Protein AF-A0A5P5ZQB5-F1 (afdb_monomer_lite)

pLDDT: mean 75.67, std 17.42, range [35.06, 95.12]

Foldseek 3Di:
DDDDPPPPPPPPPPPDDDDDDDPVRVVVFQEDEDPPDDPDDDDPVNVVVVVVVVCCLPPDPPDPDCPPDDDDPDDWDWDDDVPDTTYIDDPPPD

Radius of gyration: 21.37 Å; chains: 1; bounding box: 41×50×64 Å

Structure (mmCIF, N/CA/C/O backbone):
data_AF-A0A5P5ZQB5-F1
#
_entry.id   AF-A0A5P5ZQB5-F1
#
loop_
_atom_site.group_PDB
_atom_site.id
_atom_site.type_symbol
_atom_site.label_atom_id
_atom_site.label_alt_id
_atom_site.label_comp_id
_atom_site.label_asym_id
_atom_site.label_entity_id
_atom_site.label_seq_id
_atom_site.pdbx_PDB_ins_code
_atom_site.Cartn_x
_atom_site.Cartn_y
_atom_site.Cartn_z
_atom_site.occupancy
_atom_site.B_iso_or_equiv
_atom_site.auth_seq_id
_atom_site.auth_comp_id
_atom_site.auth_asym_id
_atom_site.auth_atom_id
_atom_site.pdbx_PDB_model_num
ATOM 1 N N . MET A 1 1 ? 1.611 42.848 45.177 1.00 39.47 1 MET A N 1
ATOM 2 C CA . MET A 1 1 ? 2.278 41.552 44.953 1.00 39.47 1 MET A CA 1
ATOM 3 C C . MET A 1 1 ? 1.638 40.962 43.716 1.00 39.47 1 MET A C 1
ATOM 5 O O . MET A 1 1 ? 0.421 40.879 43.680 1.00 39.47 1 MET A O 1
ATOM 9 N N . ILE A 1 2 ? 2.427 40.749 42.666 1.00 35.06 2 ILE A N 1
ATOM 10 C CA . ILE A 1 2 ? 1.949 40.257 41.371 1.00 35.06 2 ILE A CA 1
ATOM 11 C C . ILE A 1 2 ? 1.941 38.734 41.474 1.00 35.06 2 ILE A C 1
ATOM 13 O O . ILE A 1 2 ? 2.997 38.142 41.681 1.00 35.06 2 ILE A O 1
ATOM 17 N N . GLU A 1 3 ? 0.768 38.115 41.374 1.00 39.69 3 GLU A N 1
ATOM 18 C CA . GLU A 1 3 ? 0.666 36.668 41.196 1.00 39.69 3 GLU A CA 1
ATOM 19 C C . GLU A 1 3 ? 1.072 36.349 39.756 1.00 39.69 3 GLU A C 1
ATOM 21 O O . GLU A 1 3 ? 0.381 36.679 38.792 1.00 39.69 3 GLU A O 1
ATOM 26 N N . THR A 1 4 ? 2.266 35.785 39.599 1.00 36.47 4 THR A N 1
ATOM 27 C CA . THR A 1 4 ? 2.758 35.285 38.319 1.00 36.47 4 THR A CA 1
ATOM 28 C C . THR A 1 4 ? 1.955 34.051 37.936 1.00 36.47 4 THR A C 1
ATOM 30 O O . THR A 1 4 ? 2.140 32.979 38.510 1.00 36.47 4 THR A O 1
ATOM 33 N N . ASN A 1 5 ? 1.071 34.211 36.953 1.00 42.09 5 ASN A N 1
ATOM 34 C CA . ASN A 1 5 ? 0.454 33.104 36.240 1.00 42.09 5 ASN A CA 1
ATOM 35 C C . ASN A 1 5 ? 1.569 32.391 35.462 1.00 42.09 5 ASN A C 1
ATOM 37 O O . ASN A 1 5 ? 2.019 32.868 34.418 1.00 42.09 5 ASN A O 1
ATOM 41 N N . THR A 1 6 ? 2.073 31.289 36.012 1.00 46.00 6 THR A N 1
ATOM 42 C CA . THR A 1 6 ? 2.989 30.395 35.306 1.00 46.00 6 THR A CA 1
ATOM 43 C C . THR A 1 6 ? 2.211 29.764 34.161 1.00 46.00 6 THR A C 1
ATOM 45 O O . THR A 1 6 ? 1.429 28.838 34.360 1.00 46.00 6 THR A O 1
ATOM 48 N N . LEU A 1 7 ? 2.402 30.304 32.959 1.00 46.06 7 LEU A N 1
ATOM 49 C CA . LEU A 1 7 ? 2.006 29.665 31.714 1.00 46.06 7 LEU A CA 1
ATOM 50 C C . LEU A 1 7 ? 2.819 28.373 31.605 1.00 46.06 7 LEU A C 1
ATOM 52 O O . LEU A 1 7 ? 4.001 28.399 31.262 1.00 46.06 7 LEU A O 1
ATOM 56 N N . VAL A 1 8 ? 2.203 27.250 31.971 1.00 48.97 8 VAL A N 1
ATOM 57 C CA . VAL A 1 8 ? 2.719 25.929 31.626 1.00 48.97 8 VAL A CA 1
ATOM 58 C C . VAL A 1 8 ? 2.622 25.855 30.109 1.00 48.97 8 VAL A C 1
ATOM 60 O O . VAL A 1 8 ? 1.530 25.883 29.548 1.00 48.97 8 VAL A O 1
ATOM 63 N N . ALA A 1 9 ? 3.776 25.894 29.450 1.00 44.75 9 ALA A N 1
ATOM 64 C CA . ALA A 1 9 ? 3.878 25.647 28.028 1.00 44.75 9 ALA A CA 1
ATOM 65 C C . ALA A 1 9 ? 3.376 24.222 27.784 1.00 44.75 9 ALA A C 1
ATOM 67 O O . ALA A 1 9 ? 4.064 23.262 28.126 1.00 44.75 9 ALA A O 1
ATOM 68 N N . ASP A 1 10 ? 2.160 24.099 27.254 1.00 47.06 10 ASP A N 1
ATOM 69 C CA . ASP A 1 10 ? 1.669 22.848 26.696 1.00 47.06 10 ASP A CA 1
ATOM 70 C C . ASP A 1 10 ? 2.667 22.412 25.620 1.00 47.06 10 ASP A C 1
ATOM 72 O O . ASP A 1 10 ? 2.755 22.995 24.535 1.00 47.06 10 ASP A O 1
ATOM 76 N N . GLU A 1 11 ? 3.472 21.403 25.945 1.00 49.88 11 GLU A N 1
ATOM 77 C CA . GLU A 1 11 ? 4.223 20.637 24.966 1.00 49.88 11 GLU A CA 1
ATOM 78 C C . GLU A 1 11 ? 3.189 20.054 24.002 1.00 49.88 11 GLU A C 1
ATOM 80 O O . GLU A 1 11 ? 2.450 19.125 24.333 1.00 49.88 11 GLU A O 1
ATOM 85 N N . VAL A 1 12 ? 3.086 20.632 22.805 1.00 53.03 12 VAL A N 1
ATOM 86 C CA . VAL A 1 12 ? 2.309 20.046 21.715 1.00 53.03 12 VAL A CA 1
ATOM 87 C C . VAL A 1 12 ? 3.044 18.776 21.297 1.00 53.03 12 VAL A C 1
ATOM 89 O O . VAL A 1 12 ? 3.856 18.777 20.374 1.00 53.03 12 VAL A O 1
ATOM 92 N N . VAL A 1 13 ? 2.801 17.682 22.019 1.00 56.31 13 VAL A N 1
ATOM 93 C CA . VAL A 1 13 ? 3.255 16.350 21.634 1.00 56.31 13 VAL A CA 1
ATOM 94 C C . VAL A 1 13 ? 2.575 16.056 20.307 1.00 56.31 13 VAL A C 1
ATOM 96 O O . VAL A 1 13 ? 1.352 15.909 20.236 1.00 56.31 13 VAL A O 1
ATOM 99 N N . SER A 1 14 ? 3.354 16.021 19.229 1.00 58.53 14 SER A N 1
ATOM 100 C CA . SER A 1 14 ? 2.824 15.692 17.915 1.00 58.53 14 SER A CA 1
ATOM 101 C C . SER A 1 14 ? 2.226 14.287 17.977 1.00 58.53 14 SER A C 1
ATOM 103 O O . SER A 1 14 ? 2.948 13.300 18.101 1.00 58.53 14 SER A O 1
ATOM 105 N N . GLN A 1 15 ? 0.902 14.181 17.873 1.00 75.81 15 GLN A N 1
ATOM 106 C CA . GLN A 1 15 ? 0.171 12.907 17.916 1.00 75.81 15 GLN A CA 1
ATOM 107 C C . GLN A 1 15 ? 0.418 12.019 16.679 1.00 75.81 15 GLN A C 1
ATOM 109 O O . GLN A 1 15 ? -0.196 10.963 16.535 1.00 75.81 15 GLN A O 1
ATOM 114 N N . ILE A 1 16 ? 1.288 12.452 15.763 1.00 81.94 16 ILE A N 1
ATOM 115 C CA . ILE A 1 16 ? 1.550 11.813 14.477 1.00 81.94 16 ILE A CA 1
ATOM 116 C C . ILE A 1 16 ? 3.022 11.413 14.429 1.00 81.94 16 ILE A C 1
ATOM 118 O O . ILE A 1 16 ? 3.905 12.262 14.527 1.00 81.94 16 ILE A O 1
ATOM 122 N N . ASN A 1 17 ? 3.270 10.117 14.239 1.00 87.94 17 ASN A N 1
ATOM 123 C CA . ASN A 1 17 ? 4.586 9.593 13.897 1.00 87.94 17 ASN A CA 1
ATOM 124 C C . ASN A 1 17 ? 4.694 9.458 12.371 1.00 87.94 17 ASN A C 1
ATOM 126 O O . ASN A 1 17 ? 3.778 8.930 11.738 1.00 87.94 17 ASN A O 1
ATOM 130 N N . VAL A 1 18 ? 5.805 9.917 11.795 1.00 89.38 18 VAL A N 1
ATOM 131 C CA . VAL A 1 18 ? 6.077 9.859 10.354 1.00 89.38 18 VAL A CA 1
ATOM 132 C C . VAL A 1 18 ? 7.331 9.027 10.126 1.00 89.38 18 VAL A C 1
ATOM 134 O O . VAL A 1 18 ? 8.359 9.251 10.757 1.00 89.38 18 VAL A O 1
ATOM 137 N N . GLY A 1 19 ? 7.253 8.077 9.200 1.00 92.00 19 GLY A N 1
ATOM 138 C CA . GLY A 1 19 ? 8.381 7.233 8.839 1.00 92.00 19 GLY A CA 1
ATOM 139 C C . GLY A 1 19 ? 8.072 6.351 7.639 1.00 92.00 19 GLY A C 1
ATOM 140 O O . GLY A 1 19 ? 6.984 6.404 7.066 1.00 92.00 19 GLY A O 1
ATOM 141 N N . THR A 1 20 ? 9.046 5.531 7.270 1.00 92.62 20 THR A N 1
ATOM 142 C CA . THR A 1 20 ? 8.937 4.540 6.199 1.00 92.62 20 THR A CA 1
ATOM 143 C C . THR A 1 20 ? 8.678 3.158 6.788 1.00 92.62 20 THR A C 1
ATOM 145 O O . THR A 1 20 ? 9.212 2.811 7.841 1.00 92.62 20 THR A O 1
ATOM 148 N N . ILE A 1 21 ? 7.880 2.347 6.099 1.00 92.94 21 ILE A N 1
ATOM 149 C CA . ILE A 1 21 ? 7.614 0.956 6.474 1.00 92.94 21 ILE A CA 1
ATOM 150 C C . ILE A 1 21 ? 7.670 0.079 5.225 1.00 92.94 21 ILE A C 1
ATOM 152 O O . ILE A 1 21 ? 7.166 0.463 4.170 1.00 92.94 21 ILE A O 1
ATOM 156 N N . THR A 1 22 ? 8.293 -1.094 5.333 1.00 93.69 22 THR A N 1
ATOM 157 C CA . THR A 1 22 ? 8.305 -2.066 4.234 1.00 93.69 22 THR A CA 1
ATOM 158 C C . THR A 1 22 ? 6.932 -2.725 4.104 1.00 93.69 22 THR A C 1
ATOM 160 O O . THR A 1 22 ? 6.207 -2.863 5.091 1.00 93.69 22 THR A O 1
ATOM 163 N N . LEU A 1 23 ? 6.569 -3.204 2.910 1.00 91.44 23 LEU A N 1
ATOM 164 C CA . LEU A 1 23 ? 5.325 -3.969 2.742 1.00 91.44 23 LEU A CA 1
ATOM 165 C C . LEU A 1 23 ? 5.289 -5.206 3.649 1.00 91.44 23 LEU A C 1
ATOM 167 O O . LEU A 1 23 ? 4.257 -5.503 4.246 1.00 91.44 23 LEU A O 1
ATOM 171 N N . SER A 1 24 ? 6.425 -5.896 3.791 1.00 92.62 24 SER A N 1
ATOM 172 C CA . SER A 1 24 ? 6.547 -7.070 4.661 1.00 92.62 24 SER A CA 1
ATOM 173 C C . SER A 1 24 ? 6.200 -6.732 6.111 1.00 92.62 24 SER A C 1
ATOM 175 O O . SER A 1 24 ? 5.402 -7.427 6.736 1.00 92.62 24 SER A O 1
ATOM 177 N N . ASP A 1 25 ? 6.740 -5.633 6.641 1.00 92.81 25 ASP A N 1
ATOM 178 C CA . ASP A 1 25 ? 6.458 -5.211 8.013 1.00 92.81 25 ASP A CA 1
ATOM 179 C C . ASP A 1 25 ? 5.042 -4.659 8.177 1.00 92.81 25 ASP A C 1
ATOM 181 O O . ASP A 1 25 ? 4.403 -4.913 9.198 1.00 92.81 25 ASP A O 1
ATOM 185 N N . LEU A 1 26 ? 4.512 -3.969 7.163 1.00 91.12 26 LEU A N 1
ATOM 186 C CA . LEU A 1 26 ? 3.139 -3.477 7.163 1.00 91.12 26 LEU A CA 1
ATOM 187 C C . LEU A 1 26 ? 2.137 -4.635 7.280 1.00 91.12 26 LEU A C 1
ATOM 189 O O . LEU A 1 26 ? 1.270 -4.595 8.154 1.00 91.12 26 LEU A O 1
ATOM 193 N N . PHE A 1 27 ? 2.294 -5.688 6.471 1.00 90.31 27 PHE A N 1
ATOM 194 C CA . PHE A 1 27 ? 1.380 -6.836 6.437 1.00 90.31 27 PHE A CA 1
ATOM 195 C C . PHE A 1 27 ? 1.529 -7.816 7.612 1.00 90.31 27 PHE A C 1
ATOM 197 O O . PHE A 1 27 ? 0.659 -8.664 7.802 1.00 90.31 27 PHE A O 1
ATOM 204 N N . LYS A 1 28 ? 2.568 -7.689 8.451 1.00 91.94 28 LYS A N 1
ATOM 205 C CA . LYS A 1 28 ? 2.621 -8.389 9.753 1.00 91.94 28 LYS A CA 1
ATOM 206 C C . LYS A 1 28 ? 1.573 -7.861 10.737 1.00 91.94 28 LYS A C 1
ATOM 208 O O . LYS A 1 28 ? 1.223 -8.549 11.696 1.00 91.94 28 LYS A O 1
ATOM 213 N N . ASN A 1 29 ? 1.080 -6.642 10.525 1.00 87.44 29 ASN A N 1
ATOM 214 C CA . ASN A 1 29 ? 0.040 -6.053 11.354 1.00 87.44 29 ASN A CA 1
ATOM 215 C C . ASN A 1 29 ? -1.343 -6.539 10.917 1.00 87.44 29 ASN A C 1
ATOM 217 O O . ASN A 1 29 ? -1.600 -6.779 9.740 1.00 87.44 29 ASN A O 1
ATOM 221 N N . LYS A 1 30 ? -2.285 -6.605 11.862 1.00 87.00 30 LYS A N 1
ATOM 222 C CA . LYS A 1 30 ? -3.700 -6.757 11.513 1.00 87.00 30 LYS A CA 1
ATOM 223 C C . LYS A 1 30 ? -4.212 -5.424 10.976 1.00 87.00 30 LYS A C 1
ATOM 225 O O . LYS A 1 30 ? -4.343 -4.469 11.742 1.00 87.00 30 LYS A O 1
ATOM 230 N N . LEU A 1 31 ? -4.466 -5.370 9.674 1.00 88.56 31 LEU A N 1
ATOM 231 C CA . LEU A 1 31 ? -4.980 -4.194 8.979 1.00 88.56 31 LEU A CA 1
ATOM 232 C C . LEU A 1 31 ? -6.501 -4.301 8.828 1.00 88.56 31 LEU A C 1
ATOM 234 O O . LEU A 1 31 ? -7.042 -5.378 8.592 1.00 88.56 31 LEU A O 1
ATOM 238 N N . SER A 1 32 ? -7.188 -3.176 8.971 1.00 88.06 32 SER A N 1
ATOM 239 C CA . SER A 1 32 ? -8.633 -3.052 8.794 1.00 88.06 32 SER A CA 1
ATOM 240 C C . SER A 1 32 ? -8.955 -1.791 8.003 1.00 88.06 32 SER A C 1
ATOM 242 O O . SER A 1 32 ? -8.272 -0.772 8.124 1.00 88.06 32 SER A O 1
ATOM 244 N N . ILE A 1 33 ? -9.992 -1.881 7.179 1.00 85.44 33 ILE A N 1
ATOM 245 C CA . ILE A 1 33 ? -10.542 -0.769 6.405 1.00 85.44 33 ILE A CA 1
ATOM 246 C C . ILE A 1 33 ? -11.705 -0.208 7.232 1.00 85.44 33 ILE A C 1
ATOM 248 O O . ILE A 1 33 ? -12.568 -0.989 7.632 1.00 85.44 33 ILE A O 1
ATOM 252 N N . PRO A 1 34 ? -11.730 1.094 7.555 1.00 85.12 34 PRO A N 1
ATOM 253 C CA . PRO A 1 34 ? -12.857 1.689 8.260 1.00 85.12 34 PRO A CA 1
ATOM 254 C C . PRO A 1 34 ? -14.150 1.666 7.436 1.00 85.12 34 PRO A C 1
ATOM 256 O O . PRO A 1 34 ? -14.115 1.865 6.225 1.00 85.12 34 PRO A O 1
ATOM 259 N N . ASP A 1 35 ? -15.298 1.547 8.104 1.00 82.69 35 ASP A N 1
ATOM 260 C CA . ASP A 1 35 ? -16.616 1.463 7.447 1.00 82.69 35 ASP A CA 1
ATOM 261 C C . ASP A 1 35 ? -16.987 2.714 6.629 1.00 82.69 35 ASP A C 1
ATOM 263 O O . ASP A 1 35 ? -17.798 2.651 5.710 1.00 82.69 35 ASP A O 1
ATOM 267 N N . PHE A 1 36 ? -16.395 3.865 6.958 1.00 82.25 36 PHE A N 1
ATOM 268 C CA . PHE A 1 36 ? -16.597 5.134 6.252 1.00 82.25 36 PHE A CA 1
ATOM 269 C C . PHE A 1 36 ? -15.663 5.318 5.045 1.00 82.25 36 PHE A C 1
ATOM 271 O O . PHE A 1 36 ? -15.678 6.380 4.419 1.00 82.25 36 PHE A O 1
ATOM 278 N N . GLN A 1 37 ? -14.815 4.335 4.729 1.00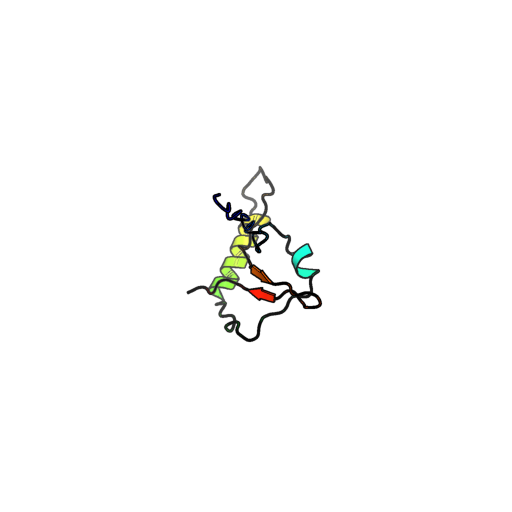 81.00 37 GLN A N 1
ATOM 279 C CA . GLN A 1 37 ? -13.946 4.413 3.563 1.00 81.00 37 GLN A CA 1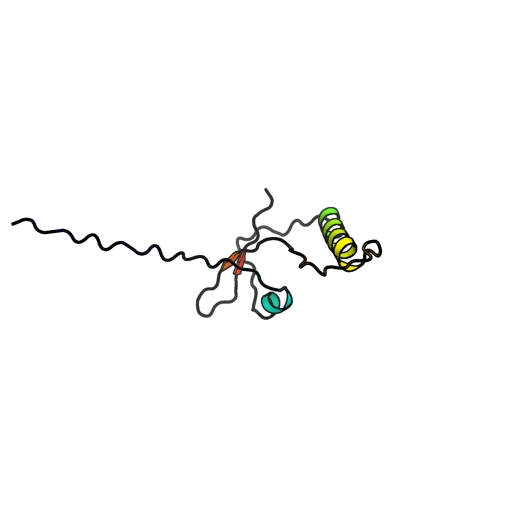
ATOM 280 C C . GLN A 1 37 ? -14.768 4.231 2.279 1.00 81.00 37 GLN A C 1
ATOM 282 O O . GLN A 1 37 ? -15.604 3.332 2.181 1.00 81.00 37 GLN A O 1
ATOM 287 N N . ARG A 1 38 ? -14.535 5.097 1.283 1.00 80.38 38 ARG A N 1
ATOM 288 C CA . ARG A 1 38 ? -15.189 4.983 -0.028 1.00 80.38 38 ARG A CA 1
ATOM 289 C C . ARG A 1 38 ? -14.839 3.632 -0.678 1.00 80.38 38 ARG A C 1
ATOM 291 O O . ARG A 1 38 ? -13.730 3.135 -0.458 1.00 80.38 38 ARG A O 1
ATOM 298 N N . PRO A 1 39 ? -15.734 3.050 -1.498 1.00 78.25 39 PRO A N 1
ATOM 299 C CA . PRO A 1 39 ? -15.390 1.895 -2.318 1.00 78.25 39 PRO A CA 1
ATOM 300 C C . PRO A 1 39 ? -14.135 2.178 -3.148 1.00 78.25 39 PRO A C 1
ATOM 302 O O . PRO A 1 39 ? -13.968 3.274 -3.682 1.00 78.25 39 PRO A O 1
ATOM 305 N N . TYR A 1 40 ? -13.235 1.203 -3.244 1.00 75.62 40 TYR A N 1
ATOM 306 C CA . TYR A 1 40 ? -12.029 1.364 -4.048 1.00 75.62 40 TYR A CA 1
ATOM 307 C C . TYR A 1 40 ? -12.380 1.394 -5.537 1.00 75.62 40 TYR A C 1
ATOM 309 O O . TYR A 1 40 ? -12.825 0.392 -6.091 1.00 75.62 40 TYR A O 1
ATOM 317 N N . GLU A 1 41 ? -12.112 2.520 -6.194 1.00 80.00 41 GLU A N 1
ATOM 318 C CA . GLU A 1 41 ? -12.319 2.705 -7.635 1.00 80.00 41 GLU A CA 1
ATOM 319 C C . GLU A 1 41 ? -10.986 2.701 -8.393 1.00 80.00 41 GLU A C 1
ATOM 321 O O . GLU A 1 41 ? -10.608 3.647 -9.085 1.00 80.00 41 GLU A O 1
ATOM 326 N N . TRP A 1 42 ? -10.225 1.616 -8.255 1.00 86.94 42 TRP A N 1
ATOM 327 C CA . TRP A 1 42 ? -9.059 1.414 -9.110 1.00 86.94 42 TRP A CA 1
ATOM 328 C C . TRP A 1 42 ? -9.523 0.957 -10.489 1.00 86.94 42 TRP A C 1
ATOM 330 O O . TRP A 1 42 ? -9.976 -0.172 -10.664 1.00 86.94 42 TRP A O 1
ATOM 340 N N . SER A 1 43 ? -9.399 1.838 -11.482 1.00 89.00 43 SER A N 1
ATOM 341 C CA . SER A 1 43 ? -9.583 1.434 -12.877 1.00 89.00 43 SER A CA 1
ATOM 342 C C . SER A 1 43 ? -8.462 0.489 -13.317 1.00 89.00 43 SER A C 1
ATOM 344 O O . SER A 1 43 ? -7.322 0.606 -12.862 1.00 89.00 43 SER A O 1
ATOM 346 N N . GLU A 1 44 ? -8.761 -0.406 -14.259 1.00 94.06 44 GLU A N 1
ATOM 347 C CA . GLU A 1 44 ? -7.777 -1.316 -14.865 1.00 94.06 44 GLU A CA 1
ATOM 348 C C . GLU A 1 44 ? -6.527 -0.565 -15.348 1.00 94.06 44 GLU A C 1
ATOM 350 O O . GLU A 1 44 ? -5.400 -0.988 -15.109 1.00 94.06 44 GLU A O 1
ATOM 355 N N . ARG A 1 45 ? -6.718 0.623 -15.932 1.00 93.38 45 ARG A N 1
ATOM 356 C CA . ARG A 1 45 ? -5.627 1.509 -16.352 1.00 93.38 45 ARG A CA 1
ATOM 357 C C . ARG A 1 45 ? -4.672 1.865 -15.207 1.00 93.38 45 ARG A C 1
ATOM 359 O O . ARG A 1 45 ? -3.464 1.905 -15.430 1.00 93.38 45 ARG A O 1
ATOM 366 N N . LEU A 1 46 ? -5.190 2.174 -14.017 1.00 90.19 46 LEU A N 1
ATOM 367 C CA . LEU A 1 46 ? -4.363 2.528 -12.856 1.00 90.19 46 LEU A CA 1
ATOM 368 C C . LEU A 1 46 ? -3.607 1.310 -12.321 1.00 90.19 46 LEU A C 1
ATOM 370 O O . LEU A 1 46 ? -2.434 1.427 -11.979 1.00 90.19 46 LEU A O 1
ATOM 374 N N . VAL A 1 47 ? -4.251 0.142 -12.322 1.00 92.88 47 VAL A N 1
ATOM 375 C CA . VAL A 1 47 ? -3.624 -1.130 -11.936 1.00 92.88 47 VAL A CA 1
ATOM 376 C C . VAL A 1 47 ? -2.475 -1.481 -12.887 1.00 92.88 47 VAL A C 1
ATOM 378 O O . VAL A 1 47 ? -1.363 -1.747 -12.441 1.00 92.88 47 VAL A O 1
ATOM 381 N N . LEU A 1 48 ? -2.712 -1.417 -14.200 1.00 95.12 48 LEU A N 1
ATOM 382 C CA . LEU A 1 48 ? -1.693 -1.695 -15.215 1.00 95.12 48 LEU A CA 1
ATOM 383 C C . LEU A 1 48 ? -0.522 -0.714 -15.140 1.00 95.12 48 LEU A C 1
ATOM 385 O O . LEU A 1 48 ? 0.627 -1.115 -15.309 1.00 95.12 48 LEU A O 1
ATOM 389 N N . LYS A 1 49 ? -0.801 0.563 -14.857 1.00 93.38 49 LYS A N 1
ATOM 390 C CA . LYS A 1 49 ? 0.247 1.560 -14.642 1.00 93.38 49 LYS A CA 1
ATOM 391 C C . LYS A 1 49 ? 1.123 1.193 -13.443 1.00 93.38 49 LYS A C 1
ATOM 393 O O . LYS A 1 49 ? 2.337 1.204 -13.586 1.00 93.38 49 LYS A O 1
ATOM 398 N N . LEU A 1 50 ? 0.523 0.827 -12.307 1.00 91.88 50 LEU A N 1
ATOM 399 C CA . LEU A 1 50 ? 1.278 0.421 -11.120 1.00 91.88 50 LEU A CA 1
ATOM 400 C C . LEU A 1 50 ? 2.198 -0.770 -11.416 1.00 91.88 50 LEU A C 1
ATOM 402 O O . LEU A 1 50 ? 3.366 -0.742 -11.042 1.00 91.88 50 LEU A O 1
ATOM 406 N N . PHE A 1 51 ? 1.691 -1.800 -12.099 1.00 93.00 51 PHE A N 1
ATOM 407 C CA . PHE A 1 51 ? 2.518 -2.952 -12.463 1.00 93.00 51 PHE A CA 1
ATOM 408 C C . PHE A 1 51 ? 3.658 -2.569 -13.401 1.00 93.00 51 PHE A C 1
ATOM 410 O O . PHE A 1 51 ? 4.789 -2.971 -13.158 1.00 93.00 51 PHE A O 1
ATOM 417 N N . LYS A 1 52 ? 3.395 -1.725 -14.404 1.00 91.69 52 LYS A N 1
ATOM 418 C CA . LYS A 1 52 ? 4.442 -1.218 -15.292 1.00 91.69 52 LYS A CA 1
ATOM 419 C C . LYS A 1 52 ? 5.519 -0.438 -14.529 1.00 91.69 52 LYS A C 1
ATOM 421 O O . LYS A 1 52 ? 6.696 -0.629 -14.800 1.00 91.69 52 LYS A O 1
ATOM 426 N N . ASP A 1 53 ? 5.132 0.410 -13.577 1.00 89.31 53 ASP A N 1
ATOM 427 C CA . ASP A 1 53 ? 6.079 1.198 -12.778 1.00 89.31 53 ASP A CA 1
ATOM 428 C C . ASP A 1 53 ? 6.976 0.283 -11.910 1.00 89.31 53 ASP A C 1
ATOM 430 O O . ASP A 1 53 ? 8.172 0.538 -11.766 1.00 89.31 53 ASP A O 1
ATOM 434 N N . ILE A 1 54 ? 6.423 -0.817 -11.379 1.00 89.31 54 ILE A N 1
ATOM 435 C CA . ILE A 1 54 ? 7.184 -1.859 -10.667 1.00 89.31 54 ILE A CA 1
ATOM 436 C C . ILE A 1 54 ? 8.124 -2.594 -11.633 1.00 89.31 54 ILE A C 1
ATOM 438 O O . ILE A 1 54 ? 9.300 -2.789 -11.318 1.00 89.31 54 ILE A O 1
ATOM 442 N N . ASP A 1 55 ? 7.623 -2.984 -12.807 1.00 89.44 55 ASP A N 1
ATOM 443 C CA . ASP A 1 55 ? 8.395 -3.719 -13.808 1.00 89.44 55 ASP A CA 1
ATOM 444 C C . ASP A 1 55 ? 9.599 -2.907 -14.300 1.00 89.44 55 ASP A C 1
ATOM 446 O O . ASP A 1 55 ? 10.734 -3.392 -14.300 1.00 89.44 55 ASP A O 1
ATOM 450 N N . ASP A 1 56 ? 9.365 -1.637 -14.630 1.00 87.19 56 ASP A N 1
ATOM 451 C CA . ASP A 1 56 ? 10.392 -0.704 -15.080 1.00 87.19 56 ASP A CA 1
ATOM 452 C C . ASP A 1 56 ? 11.468 -0.481 -14.000 1.00 87.19 56 ASP A C 1
ATOM 454 O O . ASP A 1 56 ? 12.654 -0.398 -14.324 1.00 87.19 56 ASP A O 1
ATOM 458 N N . HIS A 1 57 ? 11.088 -0.419 -12.716 1.00 85.19 57 HIS A N 1
ATOM 459 C CA . HIS A 1 57 ? 12.031 -0.188 -11.611 1.00 85.19 57 HIS A CA 1
ATOM 460 C C . HIS A 1 57 ? 12.894 -1.416 -11.298 1.00 85.19 57 HIS A C 1
ATOM 462 O O . HIS A 1 57 ? 14.107 -1.304 -11.108 1.00 85.19 57 HIS A O 1
ATOM 468 N N . PHE A 1 58 ? 12.289 -2.604 -11.234 1.00 83.44 58 PHE A N 1
ATOM 469 C CA . PHE A 1 58 ? 12.978 -3.806 -10.756 1.00 83.44 58 PHE A CA 1
ATOM 470 C C . PHE A 1 58 ? 13.551 -4.686 -11.868 1.00 83.44 58 PHE A C 1
ATOM 472 O O . PHE A 1 58 ? 14.567 -5.352 -11.641 1.00 83.44 58 PHE A O 1
ATOM 479 N N . PHE A 1 59 ? 12.959 -4.689 -13.061 1.00 80.88 59 PHE A N 1
ATOM 480 C CA . PHE A 1 59 ? 13.251 -5.674 -14.109 1.00 80.88 59 PHE A CA 1
ATOM 481 C C . PHE A 1 59 ? 13.755 -5.063 -15.419 1.00 80.88 59 PHE A C 1
ATOM 483 O O . PHE A 1 59 ? 14.148 -5.809 -16.309 1.00 80.88 59 PHE A O 1
ATOM 490 N N . SER A 1 60 ? 13.815 -3.733 -15.539 1.00 72.50 60 SER A N 1
ATOM 491 C CA . SER A 1 60 ? 14.426 -3.097 -16.708 1.00 72.50 60 SER A CA 1
ATOM 492 C C . SER A 1 60 ? 15.936 -3.370 -16.771 1.00 72.50 60 SER A C 1
ATOM 494 O O . SER A 1 60 ? 16.696 -3.010 -15.868 1.00 72.50 60 SER A O 1
ATOM 496 N N . ASP A 1 61 ? 16.376 -3.965 -17.881 1.00 62.31 61 ASP A N 1
ATOM 497 C CA . ASP A 1 61 ? 17.772 -4.331 -18.168 1.00 62.31 61 ASP A CA 1
ATOM 498 C C . ASP A 1 61 ? 18.674 -3.128 -18.519 1.00 62.31 61 ASP A C 1
ATOM 500 O O . ASP A 1 61 ? 19.864 -3.284 -18.794 1.00 62.31 61 ASP A O 1
ATOM 504 N N . THR A 1 62 ? 18.138 -1.903 -18.536 1.00 58.66 62 THR A N 1
ATOM 505 C CA . THR A 1 62 ? 18.818 -0.729 -19.113 1.00 58.66 62 THR A CA 1
ATOM 506 C C . THR A 1 62 ? 19.838 -0.033 -18.212 1.00 58.66 62 THR A C 1
ATOM 508 O O . THR A 1 62 ? 20.492 0.900 -18.676 1.00 58.66 62 TH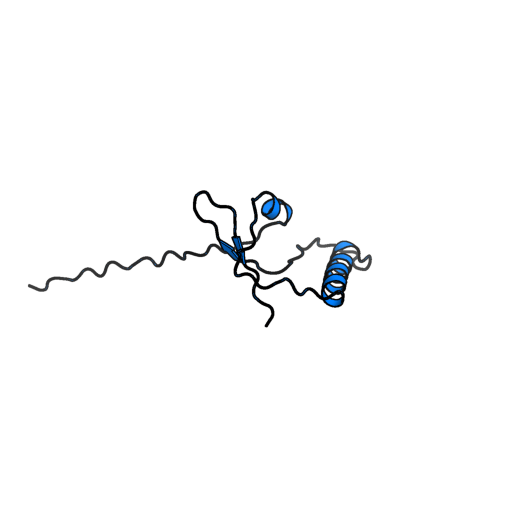R A O 1
ATOM 511 N N . ILE A 1 63 ? 20.046 -0.460 -16.963 1.00 56.50 63 ILE A N 1
ATOM 512 C CA . ILE A 1 63 ? 20.969 0.235 -16.053 1.00 56.50 63 ILE A CA 1
ATOM 513 C C . ILE A 1 63 ? 22.046 -0.728 -15.546 1.00 56.50 63 ILE A C 1
ATOM 515 O O . ILE A 1 63 ? 21.885 -1.422 -14.546 1.00 56.50 63 ILE A O 1
ATOM 519 N N . ALA A 1 64 ? 23.198 -0.697 -16.224 1.00 53.72 64 ALA A N 1
ATOM 520 C CA . ALA A 1 64 ? 24.457 -1.371 -15.875 1.00 53.72 64 ALA A CA 1
ATOM 521 C C . ALA A 1 64 ? 25.077 -0.915 -14.528 1.00 53.72 64 ALA A C 1
ATOM 523 O O . ALA A 1 64 ? 26.202 -1.274 -14.190 1.00 53.72 64 ALA A O 1
ATOM 524 N N . THR A 1 65 ? 24.339 -0.130 -13.748 1.00 55.22 65 THR A N 1
ATOM 525 C CA . THR A 1 65 ? 24.687 0.398 -12.430 1.00 55.22 65 THR A CA 1
ATOM 526 C C . THR A 1 65 ? 23.420 0.393 -11.573 1.00 55.22 65 THR A C 1
ATOM 528 O O . THR A 1 65 ? 22.834 1.442 -11.312 1.00 55.22 65 THR A O 1
ATOM 531 N N . LYS A 1 66 ? 22.919 -0.79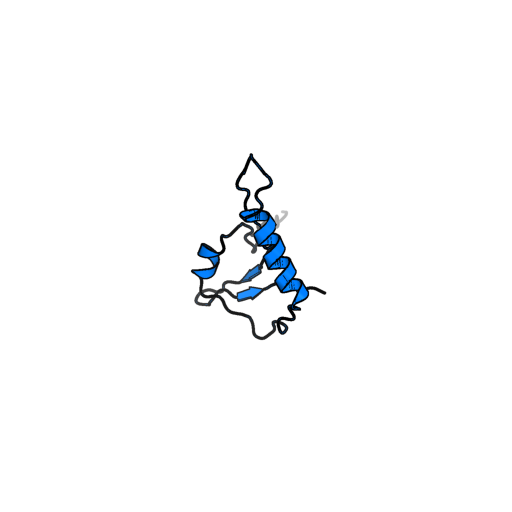6 -11.215 1.00 58.06 66 LYS A N 1
ATOM 532 C CA . LYS A 1 66 ? 21.777 -0.940 -10.300 1.00 58.06 66 LYS A CA 1
ATOM 533 C C . LYS A 1 66 ? 22.206 -0.516 -8.895 1.00 58.06 66 LYS A C 1
ATOM 535 O O . LYS A 1 66 ? 22.566 -1.342 -8.062 1.00 58.06 66 LYS A O 1
ATOM 540 N N . ASP A 1 67 ? 22.184 0.787 -8.653 1.00 57.56 67 ASP A N 1
ATOM 541 C CA . ASP A 1 67 ? 21.936 1.301 -7.316 1.00 57.56 67 ASP A CA 1
ATOM 542 C C . ASP A 1 67 ? 20.491 0.893 -7.011 1.00 57.56 67 ASP A C 1
A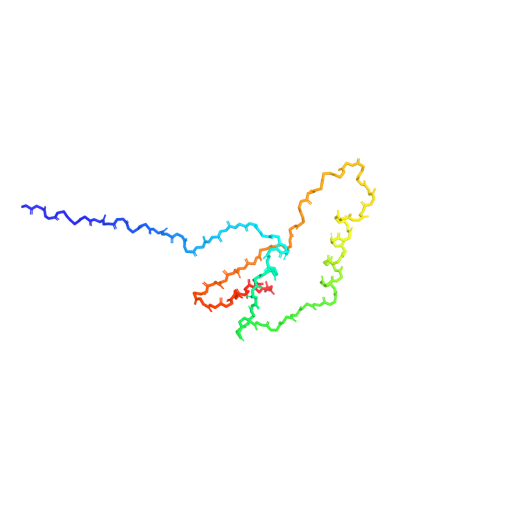TOM 544 O O . ASP A 1 67 ? 19.549 1.386 -7.636 1.00 57.56 67 ASP A O 1
ATOM 548 N N . VAL A 1 68 ? 20.321 -0.144 -6.189 1.00 66.19 68 VAL A N 1
ATOM 549 C CA . VAL A 1 68 ? 19.009 -0.717 -5.863 1.00 66.19 68 VAL A CA 1
ATOM 550 C C . VAL A 1 68 ? 18.311 0.265 -4.929 1.00 66.19 68 VAL A C 1
ATOM 552 O O . VAL A 1 68 ? 18.346 0.114 -3.712 1.00 66.19 68 VAL A O 1
ATOM 555 N N . SER A 1 69 ? 17.755 1.331 -5.496 1.00 75.94 69 SER A N 1
ATOM 556 C CA . SER A 1 69 ? 17.013 2.328 -4.738 1.00 75.94 69 SER A CA 1
ATOM 557 C C . SER A 1 69 ? 15.650 1.776 -4.320 1.00 75.94 69 SER A C 1
ATOM 559 O O . SER A 1 69 ? 15.027 0.976 -5.030 1.00 75.94 69 SER A O 1
ATOM 561 N N . ASP A 1 70 ? 15.189 2.199 -3.143 1.00 84.88 70 ASP A N 1
ATOM 562 C CA . ASP A 1 70 ? 13.884 1.810 -2.616 1.00 84.88 70 ASP A CA 1
ATOM 563 C C . ASP A 1 70 ? 12.750 2.304 -3.530 1.00 84.88 70 ASP A C 1
ATOM 565 O O . ASP A 1 70 ? 12.746 3.451 -3.986 1.00 84.88 70 ASP A O 1
ATOM 569 N N . PHE A 1 71 ? 11.756 1.443 -3.767 1.00 87.94 71 PHE A N 1
ATOM 570 C CA . PHE A 1 71 ? 10.539 1.791 -4.502 1.00 87.94 71 PHE A CA 1
ATOM 571 C C . PHE A 1 71 ? 9.440 2.240 -3.533 1.00 87.94 71 PHE A C 1
ATOM 573 O O . PHE A 1 71 ? 8.967 1.459 -2.702 1.00 87.94 71 PHE A O 1
ATOM 580 N N . TYR A 1 72 ? 9.009 3.496 -3.646 1.00 89.50 72 TYR A N 1
ATOM 581 C CA . TYR A 1 72 ? 8.017 4.097 -2.753 1.00 89.50 72 TYR A CA 1
ATOM 582 C C . TYR A 1 72 ? 6.614 4.063 -3.372 1.00 89.50 72 TYR A C 1
ATOM 584 O O . TYR A 1 72 ? 6.347 4.738 -4.361 1.00 89.50 72 TYR A O 1
ATOM 592 N N . LEU A 1 73 ? 5.685 3.340 -2.737 1.00 89.75 73 LEU A N 1
ATOM 593 C CA . LEU A 1 73 ? 4.275 3.220 -3.159 1.00 89.75 73 LEU A CA 1
ATOM 594 C C . LEU A 1 73 ? 3.387 4.415 -2.762 1.00 89.75 73 LEU A C 1
ATOM 596 O O . LEU A 1 73 ? 2.175 4.390 -2.972 1.00 89.75 73 LEU A O 1
ATOM 600 N N . GLY A 1 74 ? 3.984 5.453 -2.179 1.00 88.25 74 GLY A N 1
ATOM 601 C CA . GLY A 1 74 ? 3.283 6.598 -1.608 1.00 88.25 74 GLY A CA 1
ATOM 602 C C . GLY A 1 74 ? 3.152 6.514 -0.089 1.00 88.25 74 GLY A C 1
ATOM 603 O O . GLY A 1 74 ? 3.791 5.696 0.575 1.00 88.25 74 GLY A O 1
ATOM 604 N N . SER A 1 75 ? 2.346 7.412 0.470 1.00 90.44 75 SER A N 1
ATOM 605 C CA . SER A 1 75 ? 2.096 7.511 1.904 1.00 90.44 75 SER A CA 1
ATOM 606 C C . SER A 1 75 ? 0.731 6.933 2.266 1.00 90.44 75 SER A C 1
ATOM 608 O O . SER A 1 75 ? -0.246 7.056 1.529 1.00 90.44 75 SER A O 1
ATOM 610 N N . ILE A 1 76 ? 0.662 6.315 3.440 1.00 89.62 76 ILE A N 1
ATOM 611 C CA . ILE A 1 76 ? -0.581 5.840 4.045 1.00 89.62 76 ILE A CA 1
ATOM 612 C C . ILE A 1 76 ? -0.662 6.371 5.470 1.00 89.62 76 ILE A C 1
ATOM 614 O O . ILE A 1 76 ? 0.359 6.516 6.145 1.00 89.62 76 ILE A O 1
ATOM 618 N N . LEU A 1 77 ? -1.874 6.645 5.943 1.00 89.06 77 LEU A N 1
ATOM 619 C CA . LEU A 1 77 ? -2.105 7.019 7.330 1.00 89.06 77 LEU A CA 1
ATOM 620 C C . LEU A 1 77 ? -2.570 5.782 8.105 1.00 89.06 77 LEU A C 1
ATOM 622 O O . LEU A 1 77 ? -3.559 5.136 7.754 1.00 89.06 77 LEU A O 1
ATOM 626 N N . LEU A 1 78 ? -1.833 5.450 9.164 1.00 88.12 78 LEU A N 1
ATOM 627 C CA . LEU A 1 78 ? -2.136 4.338 10.057 1.00 88.12 78 LEU A CA 1
ATOM 628 C C . LEU A 1 78 ? -2.680 4.876 11.375 1.00 88.12 78 LEU A C 1
ATOM 630 O O . LEU A 1 78 ? -1.973 5.566 12.106 1.00 88.12 78 LEU A O 1
ATOM 634 N N . ASN A 1 79 ? -3.917 4.520 11.711 1.00 85.50 79 ASN A N 1
ATOM 635 C CA . ASN A 1 79 ? -4.474 4.789 13.031 1.00 85.50 79 ASN A CA 1
ATOM 636 C C . ASN A 1 79 ? -4.474 3.506 13.868 1.00 85.50 79 ASN A C 1
ATOM 638 O O . ASN A 1 79 ? -5.032 2.492 13.451 1.00 85.50 79 ASN A O 1
ATOM 642 N N . LYS A 1 80 ? -3.860 3.551 15.052 1.00 80.06 80 LYS A N 1
ATOM 643 C CA . LYS A 1 80 ? -3.876 2.452 16.021 1.00 80.06 80 LYS A CA 1
ATOM 644 C C . LYS A 1 80 ? -4.524 2.933 17.311 1.00 80.06 80 LYS A C 1
ATOM 646 O O . LYS A 1 80 ? -4.019 3.865 17.932 1.00 80.06 80 LYS A O 1
ATOM 651 N N . LYS A 1 81 ? -5.604 2.273 17.727 1.00 76.12 81 LYS A N 1
ATOM 652 C CA . LYS A 1 81 ? -6.131 2.380 19.092 1.00 76.12 81 LYS A CA 1
ATOM 653 C C . LYS A 1 81 ? -5.634 1.198 19.917 1.00 76.12 81 LYS A C 1
ATOM 655 O O . LYS A 1 81 ? -5.352 0.131 19.371 1.00 76.12 81 LYS A O 1
ATOM 660 N N . GLU A 1 82 ? -5.485 1.393 21.220 1.00 72.25 82 GLU A N 1
ATOM 661 C CA . GLU A 1 82 ? -5.061 0.326 22.125 1.00 72.25 82 GLU A CA 1
ATOM 662 C C . GLU A 1 82 ? -6.027 -0.868 22.033 1.00 72.25 82 GLU A C 1
ATOM 664 O O . GLU A 1 82 ? -7.241 -0.699 22.097 1.00 72.25 82 GLU A O 1
ATOM 669 N N . GLY A 1 83 ? -5.489 -2.069 21.802 1.00 73.12 83 GLY A N 1
ATOM 670 C CA . GLY A 1 83 ? -6.289 -3.288 21.629 1.00 73.12 83 GLY A CA 1
ATOM 671 C C . GLY A 1 83 ? -7.000 -3.449 20.275 1.00 73.12 83 GLY A C 1
ATOM 672 O O . GLY A 1 83 ? -7.620 -4.488 20.060 1.00 73.12 83 GLY A O 1
ATOM 673 N N . GLU A 1 84 ? -6.895 -2.489 19.348 1.00 75.00 84 GLU A N 1
ATOM 674 C CA . GLU A 1 84 ? -7.518 -2.566 18.017 1.00 75.00 84 GLU A CA 1
ATOM 675 C C . GLU A 1 84 ? -6.511 -2.888 16.894 1.00 75.00 84 GLU A C 1
ATOM 677 O O . GLU A 1 84 ? -5.297 -2.694 17.010 1.00 75.00 84 GLU A O 1
ATOM 682 N N . ASN A 1 85 ? -7.046 -3.366 15.766 1.00 79.56 85 ASN A N 1
ATOM 683 C CA . ASN A 1 85 ? -6.314 -3.488 14.506 1.00 79.56 85 ASN A CA 1
ATOM 684 C C . ASN A 1 85 ? -5.903 -2.100 13.981 1.00 79.56 85 ASN A C 1
ATOM 686 O O . ASN A 1 85 ? -6.554 -1.093 14.266 1.00 79.56 85 ASN A O 1
ATOM 690 N N . TYR A 1 86 ? -4.858 -2.046 13.156 1.00 77.31 86 TYR A N 1
ATOM 691 C CA . TYR A 1 86 ? -4.492 -0.817 12.458 1.00 77.31 86 TYR A CA 1
ATOM 692 C C . TYR A 1 86 ? -5.563 -0.480 11.423 1.00 77.31 86 TYR A C 1
ATOM 694 O O . TYR A 1 86 ? -5.926 -1.311 10.588 1.00 77.31 86 TYR A O 1
ATOM 702 N N . LYS A 1 87 ? -6.066 0.748 11.473 1.00 78.25 87 LYS A N 1
ATOM 703 C CA . LYS A 1 87 ? -7.002 1.282 10.488 1.00 78.25 87 LYS A CA 1
ATOM 704 C C . LYS A 1 87 ? -6.222 2.006 9.405 1.00 78.25 87 LYS A C 1
ATOM 706 O O . LYS A 1 87 ? -5.484 2.946 9.705 1.00 78.25 87 LYS A O 1
ATOM 711 N N . LEU A 1 88 ? -6.383 1.542 8.170 1.00 76.06 88 LEU A N 1
ATOM 712 C CA . LEU A 1 88 ? -5.763 2.133 6.990 1.00 76.06 88 LEU A CA 1
ATOM 713 C C . LEU A 1 88 ? -6.605 3.307 6.498 1.00 76.06 88 LEU A C 1
ATOM 715 O O . LEU A 1 88 ? -7.806 3.165 6.296 1.00 76.06 88 LEU A O 1
ATOM 719 N N . TRP A 1 89 ? -5.968 4.454 6.293 1.00 73.56 89 TRP A N 1
ATOM 720 C CA . TRP A 1 89 ? -6.557 5.611 5.631 1.00 73.56 89 TRP A CA 1
ATOM 721 C C . TRP A 1 89 ? -5.679 5.947 4.426 1.00 73.56 89 TRP A C 1
ATOM 723 O O . TRP A 1 89 ? -4.510 6.311 4.579 1.00 73.56 89 TRP A O 1
ATOM 733 N N . MET A 1 90 ? -6.237 5.798 3.226 1.00 65.25 90 MET A N 1
ATOM 734 C CA . MET A 1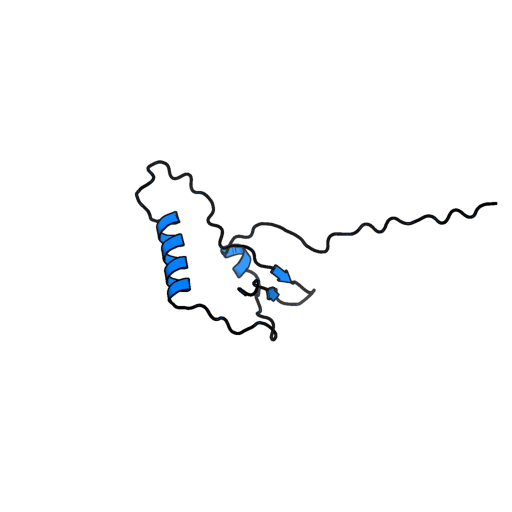 90 ? -5.618 6.280 1.991 1.00 65.25 90 MET A CA 1
ATOM 735 C C . MET A 1 90 ? -6.237 7.637 1.657 1.00 65.25 90 MET A C 1
ATOM 737 O O . MET A 1 90 ? -7.451 7.796 1.791 1.00 65.25 90 MET A O 1
ATOM 741 N N . GLY A 1 91 ? -5.422 8.625 1.277 1.00 55.56 91 GLY A N 1
ATOM 742 C CA . GLY A 1 91 ? -5.945 9.903 0.789 1.00 55.56 91 GLY A CA 1
ATOM 743 C C . GLY A 1 91 ? -6.909 9.639 -0.366 1.00 55.56 91 GLY A C 1
ATOM 744 O O . GLY A 1 91 ? -6.574 8.891 -1.283 1.00 55.56 91 GLY A O 1
ATOM 745 N N . ASN A 1 92 ? -8.128 10.175 -0.290 1.00 46.97 92 ASN A N 1
ATOM 746 C CA . ASN A 1 92 ? -9.073 10.059 -1.395 1.00 46.97 92 ASN A CA 1
ATOM 747 C C . ASN A 1 92 ? -8.465 10.795 -2.598 1.00 46.97 92 ASN A C 1
ATOM 749 O O . ASN A 1 92 ? -8.116 11.968 -2.471 1.00 46.97 92 ASN A O 1
ATOM 753 N N . ASN A 1 93 ? -8.300 10.098 -3.726 1.00 45.84 93 ASN A N 1
ATOM 754 C CA . ASN A 1 93 ? -7.969 10.717 -5.008 1.00 45.84 93 ASN A CA 1
ATOM 755 C C . ASN A 1 93 ? -9.205 11.503 -5.477 1.00 45.84 93 ASN A C 1
ATOM 757 O O . ASN A 1 93 ? -10.012 10.958 -6.227 1.00 45.84 93 ASN A O 1
ATOM 761 N N . ASP A 1 94 ? -9.389 12.722 -4.973 1.00 40.62 94 ASP A N 1
ATOM 762 C CA . ASP A 1 94 ? -10.258 13.725 -5.600 1.00 40.62 94 ASP A CA 1
ATOM 763 C C . ASP A 1 94 ? -9.408 14.600 -6.546 1.00 40.62 94 ASP A C 1
ATOM 765 O O . ASP A 1 94 ? -8.273 14.972 -6.157 1.00 40.62 94 ASP A O 1
#

Secondary structure (DSSP, 8-state):
--------------S-------HHHHHTS-EE--TTSPPP---HHHHHHHHHHHHHHHH-TT-SS---PPPP----EEE--TTSPEEEEPPP--

Sequence (94 aa):
MIETNTLVADEVVSQINVGTITLSDLFKNKLSIPDFQRPYEWSERLVLKLFKDIDDHFFSDTIATKDVSDFYLGSILLNKKEGENYKLWMGNND